Protein AF-A0A3D5YGR6-F1 (afdb_monomer_lite)

Structure (mmCIF, N/CA/C/O backbone):
data_AF-A0A3D5YGR6-F1
#
_entry.id   AF-A0A3D5YGR6-F1
#
loop_
_atom_site.group_PDB
_atom_site.id
_atom_site.type_symbol
_atom_site.label_atom_id
_atom_site.label_alt_id
_atom_site.label_comp_id
_atom_site.label_asym_id
_atom_site.label_entity_id
_atom_site.label_seq_id
_atom_site.pdbx_PDB_ins_code
_atom_site.Cartn_x
_atom_site.Cartn_y
_atom_site.Cartn_z
_atom_site.occupancy
_atom_site.B_iso_or_equiv
_atom_site.auth_seq_id
_atom_site.auth_comp_id
_atom_site.auth_asym_id
_atom_site.auth_atom_id
_atom_site.pdbx_PDB_model_num
ATOM 1 N N . MET A 1 1 ? 16.165 -27.419 -1.454 1.00 32.50 1 MET A N 1
ATOM 2 C CA . MET A 1 1 ? 15.440 -26.982 -0.240 1.00 32.50 1 MET A CA 1
ATOM 3 C C . MET A 1 1 ? 15.423 -25.464 -0.206 1.00 32.50 1 MET A C 1
ATOM 5 O O . MET A 1 1 ? 16.483 -24.861 -0.134 1.00 32.50 1 MET A O 1
ATOM 9 N N . THR A 1 2 ? 14.256 -24.835 -0.331 1.00 37.69 2 THR A N 1
ATOM 10 C CA . THR A 1 2 ? 14.131 -23.371 -0.302 1.00 37.69 2 THR A CA 1
ATOM 11 C C . THR A 1 2 ? 13.831 -22.964 1.134 1.00 37.69 2 THR A C 1
ATOM 13 O O . THR A 1 2 ? 12.694 -23.080 1.581 1.00 37.69 2 THR A O 1
ATOM 16 N N . THR A 1 3 ? 14.845 -22.539 1.883 1.00 44.06 3 THR A N 1
ATOM 17 C CA . THR A 1 3 ? 14.648 -21.947 3.208 1.00 44.06 3 THR A CA 1
ATOM 18 C C . THR A 1 3 ? 13.727 -20.737 3.066 1.00 44.06 3 THR A C 1
ATOM 20 O O . THR A 1 3 ? 14.031 -19.769 2.361 1.00 44.06 3 THR A O 1
ATOM 23 N N . ILE A 1 4 ? 12.548 -20.811 3.684 1.00 51.00 4 ILE A N 1
ATOM 24 C CA . ILE A 1 4 ? 11.669 -19.655 3.836 1.00 51.00 4 ILE A CA 1
ATOM 25 C C . ILE A 1 4 ? 12.394 -18.740 4.821 1.00 51.00 4 ILE A C 1
ATOM 27 O O . ILE A 1 4 ? 12.435 -19.011 6.017 1.00 51.00 4 ILE A O 1
ATOM 31 N N . SER A 1 5 ? 13.050 -17.697 4.311 1.00 54.69 5 SER A N 1
ATOM 32 C CA . SER A 1 5 ? 13.627 -16.662 5.163 1.00 54.69 5 SER A CA 1
ATOM 33 C C . SER A 1 5 ? 12.465 -15.933 5.832 1.00 54.69 5 SER A C 1
ATOM 35 O O . SER A 1 5 ? 11.758 -15.156 5.193 1.00 54.69 5 SER A O 1
ATOM 37 N N . HIS A 1 6 ? 12.222 -16.254 7.100 1.00 66.31 6 HIS A N 1
ATOM 38 C CA . HIS A 1 6 ? 11.335 -15.477 7.948 1.00 66.31 6 HIS A CA 1
ATOM 39 C C . HIS A 1 6 ? 12.078 -14.204 8.344 1.00 66.31 6 HIS A C 1
ATOM 41 O O . HIS A 1 6 ? 13.170 -14.268 8.908 1.00 66.31 6 HIS A O 1
ATOM 47 N N . TYR A 1 7 ? 11.506 -13.051 8.013 1.00 78.19 7 TYR A N 1
ATOM 48 C CA . TYR A 1 7 ? 12.026 -11.774 8.484 1.00 78.19 7 TYR A CA 1
ATOM 49 C C . TYR A 1 7 ? 11.688 -11.603 9.965 1.00 78.19 7 TYR A C 1
ATOM 51 O O . TYR A 1 7 ? 10.556 -11.866 10.377 1.00 78.19 7 TYR A O 1
ATOM 59 N N . SER A 1 8 ? 12.659 -11.163 10.765 1.00 82.94 8 SER A N 1
ATOM 60 C CA . SER A 1 8 ? 12.478 -10.965 12.213 1.00 82.94 8 SER A CA 1
ATOM 61 C C . SER A 1 8 ? 11.807 -9.631 12.551 1.00 82.94 8 SER A C 1
ATOM 63 O O . SER A 1 8 ? 11.211 -9.477 13.614 1.00 82.94 8 SER A O 1
ATOM 65 N N . SER A 1 9 ? 11.884 -8.656 11.642 1.00 88.31 9 SER A N 1
ATOM 66 C CA . SER A 1 9 ? 11.281 -7.331 11.784 1.00 88.31 9 SER A CA 1
ATOM 67 C C . SER A 1 9 ? 11.016 -6.688 10.420 1.00 88.31 9 SER A C 1
ATOM 69 O O . SER A 1 9 ? 11.519 -7.142 9.392 1.00 88.31 9 SER A O 1
ATOM 71 N N . ILE A 1 10 ? 10.231 -5.605 10.403 1.00 88.50 10 ILE A N 1
ATOM 72 C CA . ILE A 1 10 ? 10.041 -4.793 9.191 1.00 88.50 10 ILE A CA 1
ATOM 73 C C . ILE A 1 10 ? 11.387 -4.223 8.723 1.00 88.50 10 ILE A C 1
ATOM 75 O O . ILE A 1 10 ? 11.675 -4.267 7.534 1.00 88.50 10 ILE A O 1
ATOM 79 N N . ASN A 1 11 ? 12.247 -3.771 9.640 1.00 88.88 11 ASN A N 1
ATOM 80 C CA . ASN A 1 11 ? 13.565 -3.235 9.292 1.00 88.88 11 ASN A CA 1
ATOM 81 C C . ASN A 1 11 ? 14.482 -4.297 8.664 1.00 88.88 11 ASN A C 1
ATOM 83 O O . ASN A 1 11 ? 15.179 -3.990 7.701 1.00 88.88 11 ASN A O 1
ATOM 87 N N . ASP A 1 12 ? 14.437 -5.542 9.152 1.00 88.50 12 ASP A N 1
ATOM 88 C CA . ASP A 1 12 ? 15.146 -6.678 8.538 1.00 88.50 12 ASP A CA 1
ATOM 89 C C . ASP A 1 12 ? 14.610 -7.002 7.133 1.00 88.50 12 ASP A C 1
ATOM 91 O O . ASP A 1 12 ? 15.351 -7.420 6.246 1.00 88.50 12 ASP A O 1
ATOM 95 N N . LEU A 1 13 ? 13.313 -6.787 6.893 1.00 87.69 13 LEU A N 1
ATOM 96 C CA . LEU A 1 13 ? 12.748 -6.895 5.551 1.00 87.69 13 LEU A CA 1
ATOM 97 C C . LEU A 1 13 ? 13.259 -5.782 4.637 1.00 87.69 13 LEU A C 1
ATOM 99 O O . LEU A 1 13 ? 13.721 -6.075 3.535 1.00 87.69 13 LEU A O 1
ATOM 103 N N . LEU A 1 14 ? 13.210 -4.530 5.095 1.00 88.06 14 LEU A N 1
ATOM 104 C CA . LEU A 1 14 ? 13.631 -3.360 4.319 1.00 88.06 14 LEU A CA 1
ATOM 105 C C . LEU A 1 14 ? 15.126 -3.381 3.981 1.00 88.06 14 LEU A C 1
ATOM 107 O O . LEU A 1 14 ? 15.497 -2.974 2.881 1.00 88.06 14 LEU A O 1
ATOM 111 N N . SER A 1 15 ? 15.978 -3.875 4.883 1.00 87.81 15 SER A N 1
ATOM 112 C CA . SER A 1 15 ? 17.430 -3.944 4.667 1.00 87.81 15 SER A CA 1
ATOM 113 C C . SER A 1 15 ? 17.841 -4.926 3.565 1.00 87.81 15 SER A C 1
ATOM 115 O O . SER A 1 15 ? 18.904 -4.759 2.974 1.00 87.81 15 SER A O 1
ATOM 117 N N . LYS A 1 16 ? 17.001 -5.924 3.252 1.00 86.31 16 LYS A N 1
ATOM 118 C CA . LYS A 1 16 ? 17.254 -6.917 2.190 1.00 86.31 16 LYS A CA 1
ATOM 119 C C . LYS A 1 16 ? 16.701 -6.502 0.823 1.00 86.31 16 LYS A C 1
ATOM 121 O O . LYS A 1 16 ? 16.806 -7.272 -0.131 1.00 86.31 16 LYS A O 1
ATOM 126 N N . LEU A 1 17 ? 16.084 -5.324 0.716 1.00 85.81 17 LEU A N 1
ATOM 127 C CA . LEU A 1 17 ? 15.599 -4.784 -0.554 1.00 85.81 17 LEU A CA 1
ATOM 128 C C . LEU A 1 17 ? 16.695 -3.989 -1.266 1.00 85.81 17 LEU A C 1
ATOM 130 O O . LEU A 1 17 ? 17.527 -3.350 -0.626 1.00 85.81 17 LEU A O 1
ATOM 134 N N . SER A 1 18 ? 16.661 -3.980 -2.603 1.00 87.69 18 SER A N 1
ATOM 135 C CA . SER A 1 18 ? 17.460 -3.025 -3.378 1.00 87.69 18 SER A CA 1
ATOM 136 C C . SER A 1 18 ? 17.071 -1.583 -3.009 1.00 87.69 18 SER A C 1
ATOM 138 O O . SER A 1 18 ? 15.921 -1.354 -2.620 1.00 87.69 18 SER A O 1
ATOM 140 N N . PRO A 1 19 ? 17.977 -0.595 -3.153 1.00 88.56 19 PRO A N 1
ATOM 141 C CA . PRO A 1 19 ? 17.688 0.801 -2.813 1.00 88.56 19 PRO A CA 1
ATOM 142 C C . PRO A 1 19 ? 16.406 1.345 -3.458 1.00 88.56 19 PRO A C 1
ATOM 144 O O . PRO A 1 19 ? 15.585 1.952 -2.777 1.00 88.56 19 PRO A O 1
ATOM 147 N N . GLU A 1 20 ? 16.184 1.047 -4.739 1.00 86.38 20 GLU A N 1
ATOM 148 C CA . GLU A 1 20 ? 14.976 1.439 -5.474 1.00 86.38 20 GLU A CA 1
ATOM 149 C C . GLU A 1 20 ? 13.704 0.808 -4.886 1.00 86.38 20 GLU A C 1
ATOM 151 O O . GLU A 1 20 ? 12.719 1.495 -4.613 1.00 86.38 20 GLU A O 1
ATOM 156 N N . HIS A 1 21 ? 13.723 -0.501 -4.617 1.00 86.62 21 HIS A N 1
ATOM 157 C CA . HIS A 1 21 ? 12.574 -1.180 -4.020 1.00 86.62 21 HIS A CA 1
ATOM 158 C C . HIS A 1 21 ? 12.302 -0.681 -2.607 1.00 86.62 21 HIS A C 1
ATOM 160 O O . HIS A 1 21 ? 11.143 -0.499 -2.233 1.00 86.62 21 HIS A O 1
ATOM 166 N N . ARG A 1 22 ? 13.362 -0.460 -1.827 1.00 88.81 22 ARG A N 1
ATOM 167 C CA . ARG A 1 22 ? 13.271 0.078 -0.477 1.00 88.81 22 ARG A CA 1
ATOM 168 C C . ARG A 1 22 ? 12.618 1.454 -0.491 1.00 88.81 22 ARG A C 1
ATOM 170 O O . ARG A 1 22 ? 11.669 1.650 0.259 1.00 88.81 22 ARG A O 1
ATOM 177 N N . PHE A 1 23 ? 13.054 2.349 -1.375 1.00 90.00 23 PHE A N 1
ATOM 178 C CA . PHE A 1 23 ? 12.471 3.680 -1.524 1.00 90.00 23 PHE A CA 1
ATOM 179 C C . PHE A 1 23 ? 10.964 3.618 -1.814 1.00 90.00 23 PHE A C 1
ATOM 181 O O . PHE A 1 23 ? 10.165 4.243 -1.116 1.00 90.00 23 PHE A O 1
ATOM 188 N N . LEU A 1 24 ? 10.545 2.799 -2.782 1.00 88.75 24 LEU A N 1
ATOM 189 C CA . LEU A 1 24 ? 9.129 2.655 -3.141 1.00 88.75 24 LEU A CA 1
ATOM 190 C C . LEU A 1 24 ? 8.291 2.040 -2.011 1.00 88.75 24 LEU A C 1
ATOM 192 O O . LEU A 1 24 ? 7.158 2.463 -1.763 1.00 88.75 24 LEU A O 1
ATOM 196 N N . VAL A 1 25 ? 8.852 1.056 -1.306 1.00 89.50 25 VAL A N 1
ATOM 197 C CA . VAL A 1 25 ? 8.225 0.419 -0.142 1.00 89.50 25 VAL A CA 1
ATOM 198 C C . VAL A 1 25 ? 8.088 1.409 1.014 1.00 89.50 25 VAL A C 1
ATOM 200 O O . VAL A 1 25 ? 7.015 1.493 1.610 1.00 89.50 25 VAL A O 1
ATOM 203 N N . GLU A 1 26 ? 9.124 2.190 1.314 1.00 91.44 26 GLU A N 1
ATOM 204 C CA . GLU A 1 26 ? 9.099 3.221 2.357 1.00 91.44 26 GLU A CA 1
ATOM 205 C C . GLU A 1 26 ? 8.131 4.360 2.003 1.00 91.44 26 GLU A C 1
ATOM 207 O O . GLU A 1 26 ? 7.394 4.823 2.878 1.00 91.44 26 GLU A O 1
ATOM 212 N N . LYS A 1 27 ? 8.033 4.748 0.725 1.00 89.88 27 LYS A N 1
ATOM 213 C CA . LYS A 1 27 ? 7.041 5.720 0.238 1.00 89.88 27 LYS A CA 1
ATOM 214 C C . LYS A 1 27 ? 5.610 5.214 0.445 1.00 89.88 27 LYS A C 1
ATOM 216 O O . LYS A 1 27 ? 4.785 5.921 1.027 1.00 89.88 27 LYS A O 1
ATOM 221 N N . ALA A 1 28 ? 5.320 3.969 0.054 1.00 89.19 28 ALA A N 1
ATOM 222 C CA . ALA A 1 28 ? 4.015 3.342 0.290 1.00 89.19 28 ALA A CA 1
ATOM 223 C C . ALA A 1 28 ? 3.699 3.194 1.785 1.00 89.19 28 ALA A C 1
ATOM 225 O O . ALA A 1 28 ? 2.594 3.521 2.218 1.00 89.19 28 ALA A O 1
ATOM 226 N N . ARG A 1 29 ? 4.673 2.753 2.587 1.00 91.25 29 ARG A N 1
ATOM 227 C CA . ARG A 1 29 ? 4.558 2.649 4.047 1.00 91.25 29 ARG A CA 1
ATOM 228 C C . ARG A 1 29 ? 4.211 3.995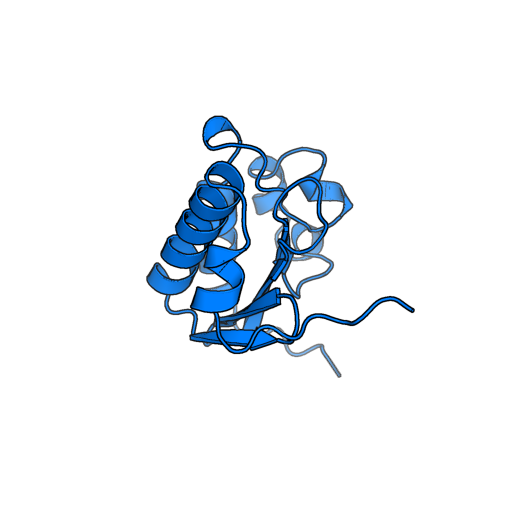 4.674 1.00 91.25 29 ARG A C 1
ATOM 230 O O . ARG A 1 29 ? 3.248 4.077 5.429 1.00 91.25 29 ARG A O 1
ATOM 237 N N . THR A 1 30 ? 4.952 5.045 4.328 1.00 91.62 30 THR A N 1
ATOM 238 C CA . THR A 1 30 ? 4.727 6.407 4.835 1.00 91.62 30 THR A CA 1
ATOM 239 C C . THR A 1 30 ? 3.316 6.883 4.514 1.00 91.62 30 THR A C 1
ATOM 241 O O . THR A 1 30 ? 2.628 7.414 5.385 1.00 91.62 30 THR A O 1
ATOM 244 N N . LEU A 1 31 ? 2.850 6.629 3.288 1.00 89.81 31 LEU A N 1
ATOM 245 C CA . LEU A 1 31 ? 1.493 6.959 2.875 1.00 89.81 31 LEU A CA 1
ATOM 246 C C . LEU A 1 31 ? 0.446 6.218 3.718 1.00 89.81 31 LEU A C 1
ATOM 248 O O . LEU A 1 31 ? -0.449 6.848 4.265 1.00 89.81 31 LEU A O 1
ATOM 252 N N . LEU A 1 32 ? 0.566 4.900 3.875 1.00 90.12 32 LEU A N 1
ATOM 253 C CA . LEU A 1 32 ? -0.404 4.092 4.627 1.00 90.12 32 LEU A CA 1
ATOM 254 C C . LEU A 1 32 ? -0.456 4.490 6.111 1.00 90.12 32 LEU A C 1
ATOM 256 O O . LEU A 1 32 ? -1.541 4.620 6.680 1.00 90.12 32 LEU A O 1
ATOM 260 N N . LEU A 1 33 ? 0.705 4.734 6.725 1.00 90.69 33 LEU A N 1
ATOM 261 C CA . LEU A 1 33 ? 0.803 5.180 8.117 1.00 90.69 33 LEU A CA 1
ATOM 262 C C . LEU A 1 33 ? 0.219 6.585 8.316 1.00 90.69 33 LEU A C 1
ATOM 264 O O . LEU A 1 33 ? -0.469 6.813 9.310 1.00 90.69 33 LEU A O 1
ATOM 268 N N . LYS A 1 34 ? 0.413 7.504 7.358 1.00 89.88 34 LYS A N 1
ATOM 269 C CA . LYS A 1 34 ? -0.180 8.855 7.388 1.00 89.88 34 LYS A CA 1
ATOM 270 C C . LYS A 1 34 ? -1.707 8.819 7.511 1.00 89.88 34 LYS A C 1
ATOM 272 O O . LYS A 1 34 ? -2.280 9.682 8.165 1.00 89.88 34 LYS A O 1
ATOM 277 N N . TYR A 1 35 ? -2.358 7.821 6.915 1.00 85.75 35 TYR A N 1
ATOM 278 C CA . TYR A 1 35 ? -3.810 7.628 7.003 1.00 85.75 35 TYR A CA 1
ATOM 279 C C . TYR A 1 35 ? -4.239 6.708 8.167 1.00 85.75 35 TYR A C 1
ATOM 281 O O . TYR A 1 35 ? -5.367 6.218 8.194 1.00 85.75 35 TYR A O 1
ATOM 289 N N . GLY A 1 36 ? -3.362 6.467 9.147 1.00 86.38 36 GLY A N 1
ATOM 290 C CA . GLY A 1 36 ? -3.717 5.779 10.391 1.00 86.38 36 GLY A CA 1
ATOM 291 C C . GLY A 1 36 ? -3.712 4.251 10.315 1.00 86.38 36 GLY A C 1
ATOM 292 O O . GLY A 1 36 ? -4.319 3.594 11.166 1.00 86.38 36 GLY A O 1
ATOM 293 N N . ALA A 1 37 ? -3.040 3.657 9.325 1.00 89.94 37 ALA A N 1
ATOM 294 C CA . ALA A 1 37 ? -2.844 2.213 9.310 1.00 89.94 37 ALA A CA 1
ATOM 295 C C . ALA A 1 37 ? -1.972 1.748 10.484 1.00 89.94 37 ALA A C 1
ATOM 297 O O . ALA A 1 37 ? -0.941 2.343 10.791 1.00 89.94 37 ALA A O 1
ATOM 298 N N . LYS A 1 38 ? -2.327 0.608 11.077 1.00 91.62 38 LYS A N 1
ATOM 299 C CA . LYS A 1 38 ? -1.433 -0.166 11.946 1.00 91.62 38 LYS A CA 1
ATOM 300 C C . LYS A 1 38 ? -0.699 -1.199 11.105 1.00 91.62 38 LYS A C 1
ATOM 302 O O . LYS A 1 38 ? -1.339 -2.031 10.461 1.00 91.62 38 LYS A O 1
ATOM 307 N N . GLU A 1 39 ? 0.627 -1.158 11.106 1.00 93.56 39 GLU A N 1
ATOM 308 C CA . GLU A 1 39 ? 1.441 -2.120 10.365 1.00 93.56 39 GLU A CA 1
ATOM 309 C C . GLU A 1 39 ? 1.801 -3.355 11.201 1.00 93.56 39 GLU A C 1
ATOM 311 O O . GLU A 1 39 ? 1.921 -3.310 12.424 1.00 93.56 39 GLU A O 1
ATOM 316 N N . THR A 1 40 ? 1.933 -4.504 10.547 1.00 92.31 40 THR A N 1
ATOM 317 C CA . THR A 1 40 ? 2.304 -5.778 11.167 1.00 92.31 40 THR A CA 1
ATOM 318 C C . THR A 1 40 ? 3.064 -6.621 10.155 1.00 92.31 40 THR A C 1
ATOM 320 O O . THR A 1 40 ? 2.620 -6.790 9.019 1.00 92.31 40 THR A O 1
ATOM 323 N N . LEU A 1 41 ? 4.190 -7.198 10.565 1.00 89.38 41 LEU A N 1
ATOM 324 C CA . LEU A 1 41 ? 4.933 -8.129 9.724 1.00 89.38 41 LEU A CA 1
ATOM 325 C C . LEU A 1 41 ? 4.224 -9.488 9.659 1.00 89.38 41 LEU A C 1
ATOM 327 O O . LEU A 1 41 ? 3.810 -10.044 10.677 1.00 89.38 41 LEU A O 1
ATOM 331 N N . LYS A 1 42 ? 4.101 -10.040 8.452 1.00 85.44 42 LYS A N 1
ATOM 332 C CA . LYS A 1 42 ? 3.515 -11.356 8.184 1.00 85.44 42 LYS A CA 1
ATOM 333 C C . LYS A 1 42 ? 4.452 -12.160 7.290 1.00 85.44 42 LYS A C 1
ATOM 335 O O . LYS A 1 42 ? 4.326 -12.120 6.070 1.00 85.44 42 LYS A O 1
ATOM 340 N N . SER A 1 43 ? 5.380 -12.889 7.914 1.00 78.12 43 SER A N 1
ATOM 341 C CA . SER A 1 43 ? 6.415 -13.754 7.312 1.00 78.12 43 SER A CA 1
ATOM 342 C C . SER A 1 43 ? 7.286 -13.088 6.241 1.00 78.12 43 SER A C 1
ATOM 344 O O . SER A 1 43 ? 8.473 -12.897 6.463 1.00 78.12 43 SER A O 1
ATOM 346 N N . ILE A 1 44 ? 6.699 -12.749 5.091 1.00 79.88 44 ILE A N 1
ATOM 347 C CA . ILE A 1 44 ? 7.344 -12.232 3.876 1.00 79.88 44 ILE A CA 1
ATOM 348 C C . ILE A 1 44 ? 6.713 -10.931 3.345 1.00 79.88 44 ILE A C 1
ATOM 350 O O . ILE A 1 44 ? 7.132 -10.432 2.304 1.00 79.88 44 ILE A O 1
ATOM 354 N N . HIS A 1 45 ? 5.675 -10.404 3.999 1.00 85.62 45 HIS A N 1
ATOM 355 C CA . HIS A 1 45 ? 5.009 -9.165 3.596 1.00 85.62 45 HIS A CA 1
ATOM 356 C C . HIS A 1 45 ? 4.627 -8.313 4.808 1.00 85.62 45 HIS A C 1
ATOM 358 O O . HIS A 1 45 ? 4.483 -8.819 5.924 1.00 85.62 45 HIS A O 1
ATOM 364 N N . ILE A 1 46 ? 4.441 -7.015 4.578 1.00 90.25 46 ILE A N 1
ATOM 365 C CA . ILE A 1 46 ? 3.953 -6.080 5.595 1.00 90.25 46 ILE A CA 1
ATOM 366 C C . ILE A 1 46 ? 2.448 -5.918 5.397 1.00 90.25 46 ILE A C 1
ATOM 368 O O . ILE A 1 46 ? 1.991 -5.587 4.304 1.00 90.25 46 ILE A O 1
ATOM 372 N N . CYS A 1 47 ? 1.673 -6.187 6.441 1.00 91.44 47 CYS A N 1
ATOM 373 C CA . CYS A 1 47 ? 0.232 -5.979 6.472 1.00 91.44 47 CYS A CA 1
ATOM 374 C C . CYS A 1 47 ? -0.070 -4.640 7.146 1.00 91.44 47 CYS A C 1
ATOM 376 O O . CYS A 1 47 ? 0.410 -4.385 8.244 1.00 91.44 47 CYS A O 1
ATOM 378 N N . TYR A 1 48 ? -0.922 -3.831 6.537 1.00 91.06 48 TYR A N 1
ATOM 379 C CA . TYR A 1 48 ? -1.396 -2.550 7.045 1.00 91.06 48 TYR A CA 1
ATOM 380 C C . TYR A 1 48 ? -2.894 -2.661 7.286 1.00 91.06 48 TYR A C 1
ATOM 382 O O . TYR A 1 48 ? -3.649 -2.849 6.335 1.00 91.06 48 TYR A O 1
ATOM 390 N N . LYS A 1 49 ? -3.329 -2.592 8.545 1.00 89.44 49 LYS A N 1
ATOM 391 C CA . LYS A 1 49 ? -4.741 -2.660 8.931 1.00 89.44 49 LYS A CA 1
ATOM 392 C C . LYS A 1 49 ? -5.244 -1.271 9.309 1.00 89.44 49 LYS A C 1
ATOM 394 O O . LYS A 1 49 ? -4.714 -0.656 10.231 1.00 89.44 49 LYS A O 1
ATOM 399 N N . PHE A 1 50 ? -6.299 -0.825 8.648 1.00 85.25 50 PHE A N 1
ATOM 400 C CA . PHE A 1 50 ? -6.999 0.414 8.967 1.00 85.25 50 PHE A CA 1
ATOM 401 C C . PHE A 1 50 ? -8.172 0.164 9.938 1.00 85.25 50 PHE A C 1
ATOM 403 O O . PHE A 1 50 ? -8.640 -0.977 10.063 1.00 85.25 50 PHE A O 1
ATOM 410 N N . PRO A 1 51 ? -8.664 1.204 10.643 1.00 80.31 51 PRO A N 1
ATOM 411 C CA . PRO A 1 51 ? -9.777 1.081 11.595 1.00 80.31 51 PRO A CA 1
ATOM 412 C C . PRO A 1 51 ? -11.073 0.516 10.990 1.00 80.31 51 PRO A C 1
ATOM 414 O O . PRO A 1 51 ? -11.791 -0.230 11.648 1.00 80.31 51 PRO A O 1
ATOM 417 N N . ASN A 1 52 ? -11.328 0.802 9.716 1.00 73.44 52 ASN A N 1
ATOM 418 C CA . ASN A 1 52 ? -12.462 0.326 8.915 1.00 73.44 52 ASN A CA 1
ATOM 419 C C . ASN A 1 52 ? -12.352 -1.149 8.455 1.00 73.44 52 ASN A C 1
ATOM 421 O O . ASN A 1 52 ? -13.101 -1.574 7.584 1.00 73.44 52 ASN A O 1
ATOM 425 N N . ASN A 1 53 ? -11.408 -1.929 8.994 1.00 76.69 53 ASN A N 1
ATOM 426 C CA . ASN A 1 53 ? -11.063 -3.294 8.562 1.00 76.69 53 ASN A CA 1
ATOM 427 C C . ASN A 1 53 ? -10.454 -3.430 7.157 1.00 76.69 53 ASN A C 1
ATOM 429 O O . ASN A 1 53 ? -10.166 -4.557 6.739 1.00 76.69 53 ASN A O 1
ATOM 433 N N . MET A 1 54 ? -10.161 -2.325 6.472 1.00 79.56 54 MET A N 1
ATOM 434 C CA . MET A 1 54 ? -9.385 -2.353 5.238 1.00 79.56 54 MET A CA 1
ATOM 435 C C . MET A 1 54 ? -7.967 -2.846 5.528 1.00 79.56 54 MET A C 1
ATOM 437 O O . MET A 1 54 ? -7.339 -2.463 6.525 1.00 79.56 54 MET A O 1
ATOM 441 N N . ARG A 1 55 ? -7.457 -3.718 4.660 1.00 86.19 55 ARG A N 1
ATOM 442 C CA . ARG A 1 55 ? -6.109 -4.271 4.767 1.00 86.19 55 ARG A CA 1
ATOM 443 C C . ARG A 1 55 ? -5.355 -4.068 3.473 1.00 86.19 55 ARG A C 1
ATOM 445 O O . ARG A 1 55 ? -5.841 -4.427 2.404 1.00 86.19 55 ARG A O 1
ATOM 452 N N . PHE A 1 56 ? -4.137 -3.567 3.602 1.00 86.31 56 PHE A N 1
ATOM 453 C CA . PHE A 1 56 ? -3.169 -3.549 2.522 1.00 86.31 56 PHE A CA 1
ATOM 454 C C . PHE A 1 56 ? -2.025 -4.503 2.832 1.00 86.31 56 PHE A C 1
ATOM 456 O O . PHE A 1 56 ? -1.584 -4.607 3.974 1.00 86.31 56 PHE A O 1
ATOM 463 N N . TYR A 1 57 ? -1.528 -5.187 1.813 1.00 87.75 57 TYR A N 1
ATOM 464 C CA . TYR A 1 57 ? -0.382 -6.075 1.912 1.00 87.75 57 TYR A CA 1
ATOM 465 C C . TYR A 1 57 ? 0.682 -5.605 0.939 1.00 87.75 57 TYR A C 1
ATOM 467 O O . TYR A 1 57 ? 0.448 -5.555 -0.271 1.00 87.75 57 TYR A O 1
ATOM 475 N N . LEU A 1 58 ? 1.847 -5.279 1.482 1.00 86.94 58 LEU A N 1
ATOM 476 C CA . LEU A 1 58 ? 3.013 -4.867 0.726 1.00 86.94 58 LEU A CA 1
ATOM 477 C C . LEU A 1 58 ? 3.979 -6.044 0.632 1.00 86.94 58 LEU A C 1
ATOM 479 O O . LEU A 1 58 ? 4.583 -6.457 1.625 1.00 86.94 58 LEU A O 1
ATOM 483 N N . ASN A 1 59 ? 4.075 -6.610 -0.567 1.00 83.19 59 ASN A N 1
ATOM 484 C CA . ASN A 1 59 ? 4.927 -7.749 -0.867 1.00 83.19 59 ASN A CA 1
ATOM 485 C C . ASN A 1 59 ? 6.083 -7.312 -1.765 1.00 83.19 59 ASN A C 1
ATOM 487 O O . ASN A 1 59 ? 5.873 -6.916 -2.909 1.00 83.19 59 ASN A O 1
ATOM 491 N N . SER A 1 60 ? 7.300 -7.422 -1.251 1.00 73.38 60 SER A N 1
ATOM 492 C CA . SER A 1 60 ? 8.537 -7.080 -1.957 1.00 73.38 60 SER A CA 1
ATOM 493 C C . SER A 1 60 ? 9.493 -8.270 -2.104 1.00 73.38 60 SER A C 1
ATOM 495 O O . SER A 1 60 ? 10.516 -8.158 -2.776 1.00 73.38 60 SER A O 1
ATOM 497 N N . TYR A 1 61 ? 9.167 -9.434 -1.528 1.00 67.69 61 TYR A N 1
ATOM 498 C CA . TYR A 1 61 ? 10.058 -10.592 -1.512 1.00 67.69 61 TYR A CA 1
ATOM 499 C C . TYR A 1 61 ? 10.004 -11.387 -2.822 1.00 67.69 61 TYR A C 1
ATOM 501 O O . TYR A 1 61 ? 8.942 -11.868 -3.226 1.00 67.69 61 TYR A O 1
ATOM 509 N N . LYS A 1 62 ? 11.166 -11.575 -3.468 1.00 65.50 62 LYS A N 1
ATOM 510 C CA . LYS A 1 62 ? 11.324 -12.327 -4.735 1.00 65.50 62 LYS A CA 1
ATOM 511 C C . LYS A 1 62 ? 10.400 -11.843 -5.863 1.00 65.50 62 LYS A C 1
ATOM 513 O O . LYS A 1 62 ? 10.038 -12.613 -6.754 1.00 65.50 62 LYS A O 1
ATOM 518 N N . LYS A 1 63 ? 9.982 -10.577 -5.827 1.00 66.94 63 LYS A N 1
ATOM 519 C CA . LYS A 1 63 ? 9.192 -9.962 -6.893 1.00 66.94 63 LYS A CA 1
ATOM 520 C C . LYS A 1 63 ? 10.079 -9.066 -7.742 1.00 66.94 63 LYS A C 1
ATOM 522 O O . LYS A 1 63 ? 10.968 -8.403 -7.222 1.00 66.94 63 LYS A O 1
ATOM 527 N N . LYS A 1 64 ? 9.786 -9.030 -9.046 1.00 75.94 64 LYS A N 1
ATOM 528 C CA . LYS A 1 64 ? 10.415 -8.093 -9.987 1.00 75.94 64 LYS A CA 1
ATOM 529 C C . LYS A 1 64 ? 10.200 -6.636 -9.559 1.00 75.94 64 LYS A C 1
ATOM 531 O O . LYS A 1 64 ? 11.068 -5.820 -9.799 1.00 75.94 64 LYS A O 1
ATOM 536 N N . PHE A 1 65 ? 9.067 -6.355 -8.912 1.00 79.62 65 PHE A N 1
ATOM 537 C CA . PHE A 1 65 ? 8.701 -5.059 -8.343 1.00 79.62 65 PHE A CA 1
ATOM 538 C C . PHE A 1 65 ? 7.944 -5.277 -7.028 1.00 79.62 65 PHE A C 1
ATOM 540 O O . PHE A 1 65 ? 7.217 -6.276 -6.934 1.00 79.62 65 PHE A O 1
ATOM 547 N N . PRO A 1 66 ? 8.035 -4.374 -6.036 1.00 84.62 66 PRO A N 1
ATOM 548 C CA . PRO A 1 66 ? 7.140 -4.391 -4.892 1.00 84.62 66 PRO A CA 1
ATOM 549 C C . PRO A 1 66 ? 5.679 -4.275 -5.336 1.00 84.62 66 PRO A C 1
ATOM 551 O O . PRO A 1 66 ? 5.343 -3.565 -6.286 1.00 84.62 66 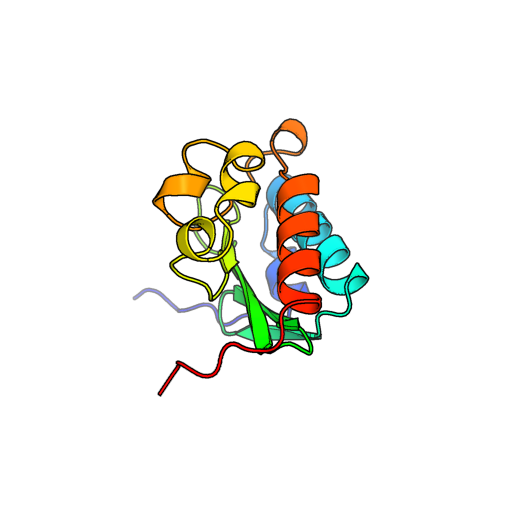PRO A O 1
ATOM 554 N N . ILE A 1 67 ? 4.798 -4.989 -4.648 1.00 85.06 67 ILE A N 1
ATOM 555 C CA . ILE A 1 67 ? 3.373 -5.051 -4.961 1.00 85.06 67 ILE A CA 1
ATOM 556 C C . ILE A 1 67 ? 2.598 -4.627 -3.727 1.00 85.06 67 ILE A C 1
ATOM 558 O O . ILE A 1 67 ? 2.687 -5.277 -2.684 1.00 85.06 67 ILE A O 1
ATOM 562 N N . LEU A 1 68 ? 1.807 -3.573 -3.867 1.00 85.62 68 LEU A N 1
ATOM 563 C CA . LEU A 1 68 ? 0.809 -3.180 -2.890 1.00 85.62 68 LEU A CA 1
ATOM 564 C C . LEU A 1 68 ? -0.533 -3.785 -3.306 1.00 85.62 68 LEU A C 1
ATOM 566 O O . LEU A 1 68 ? -1.041 -3.537 -4.393 1.00 85.62 68 LEU A O 1
ATOM 570 N N . SER A 1 69 ? -1.100 -4.616 -2.451 1.00 83.00 69 SER A N 1
ATOM 571 C CA . SER A 1 69 ? -2.384 -5.279 -2.682 1.00 83.00 69 SER A CA 1
ATOM 572 C C . SER A 1 69 ? -3.352 -4.943 -1.564 1.00 83.00 69 SER A C 1
ATOM 574 O O . SER A 1 69 ? -2.927 -4.529 -0.490 1.00 83.00 69 SER A O 1
ATOM 576 N N . CYS A 1 70 ? -4.641 -5.115 -1.812 1.00 79.19 70 CYS A N 1
ATOM 577 C CA . CYS A 1 70 ? -5.696 -4.834 -0.853 1.00 79.19 70 CYS A CA 1
ATOM 578 C C . CYS A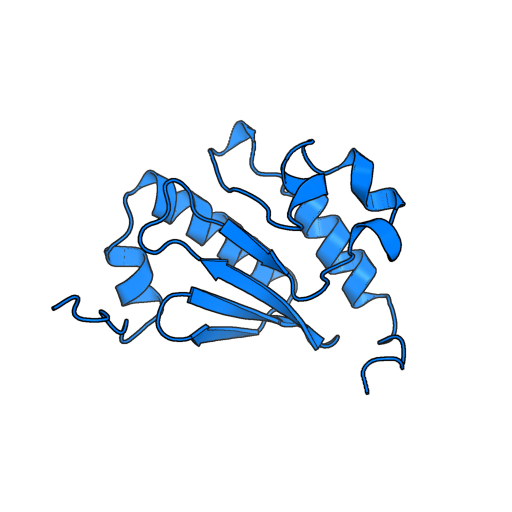 1 70 ? -6.613 -6.060 -0.706 1.00 79.19 70 CYS A C 1
ATOM 580 O O . CYS A 1 70 ? -6.736 -6.849 -1.639 1.00 79.19 70 CYS A O 1
ATOM 582 N N . ASN A 1 71 ? -7.239 -6.238 0.462 1.00 76.00 71 ASN A N 1
ATOM 583 C CA . ASN A 1 71 ? -8.205 -7.315 0.715 1.00 76.00 71 ASN A CA 1
ATOM 584 C C . ASN A 1 71 ? -9.555 -7.167 -0.011 1.00 76.00 71 ASN A C 1
ATOM 586 O O . ASN A 1 71 ? -10.378 -8.073 0.085 1.00 76.00 71 ASN A O 1
ATOM 590 N N . CYS A 1 72 ? -9.798 -6.067 -0.719 1.00 68.00 72 CYS A N 1
ATOM 591 C CA . CYS A 1 72 ? -10.960 -5.918 -1.584 1.00 68.00 72 CYS A CA 1
ATOM 592 C C . CYS A 1 72 ? -10.614 -6.487 -2.974 1.00 68.00 72 CYS A C 1
ATOM 594 O O . CYS A 1 72 ? -9.948 -5.855 -3.793 1.00 68.00 72 CYS A O 1
ATOM 596 N N . TYR A 1 73 ? -11.046 -7.723 -3.235 1.00 61.88 73 TYR A N 1
ATOM 597 C CA . TYR A 1 73 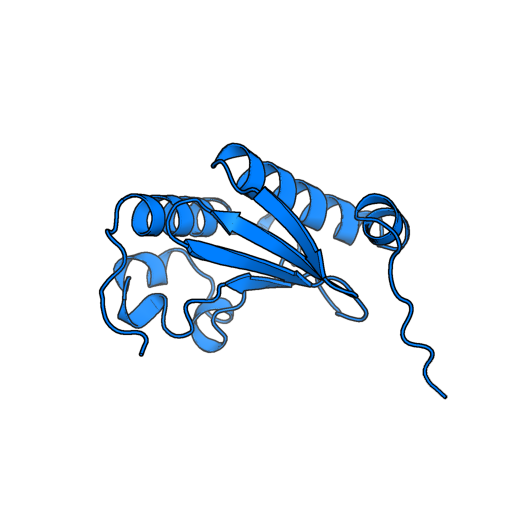? -10.827 -8.413 -4.517 1.00 61.88 73 TYR A CA 1
ATOM 598 C C . TYR A 1 73 ? -11.620 -7.797 -5.681 1.00 61.88 73 TYR A C 1
ATOM 600 O O . TYR A 1 73 ? -11.434 -8.191 -6.829 1.00 61.88 73 TYR A O 1
ATOM 608 N N . ARG A 1 74 ? -12.509 -6.843 -5.382 1.00 67.62 74 ARG A N 1
ATOM 609 C CA . ARG A 1 74 ? -13.432 -6.194 -6.315 1.00 67.62 74 ARG A CA 1
ATOM 610 C C . ARG A 1 74 ? -13.490 -4.681 -6.095 1.00 67.62 74 ARG A C 1
ATOM 612 O O . ARG A 1 74 ? 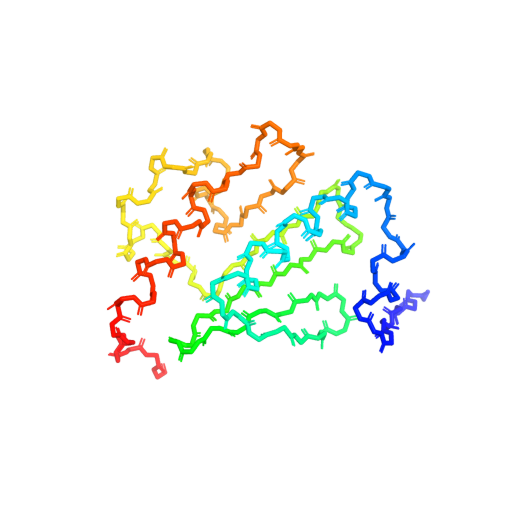-14.558 -4.083 -6.152 1.00 67.62 74 ARG A O 1
ATOM 619 N N . ILE A 1 75 ? -12.333 -4.046 -5.868 1.00 69.19 75 ILE A N 1
ATOM 620 C CA . ILE A 1 75 ? -12.249 -2.585 -5.646 1.00 69.19 75 ILE A CA 1
ATOM 621 C C . ILE A 1 75 ? -12.998 -1.813 -6.725 1.00 69.19 75 ILE A C 1
ATOM 623 O O . ILE A 1 75 ? -13.656 -0.836 -6.412 1.00 69.19 75 ILE A O 1
ATOM 627 N N . PHE A 1 76 ? -12.909 -2.234 -7.985 1.00 70.12 76 PHE A N 1
ATOM 628 C CA . PHE A 1 76 ? -13.553 -1.519 -9.085 1.00 70.12 76 PHE A CA 1
ATOM 629 C C . PHE A 1 76 ? -15.038 -1.846 -9.251 1.00 70.12 76 PHE A C 1
ATOM 631 O O . PHE A 1 76 ? -15.736 -1.053 -9.872 1.00 70.12 76 PHE A O 1
ATOM 638 N N . ASP A 1 77 ? -15.532 -2.940 -8.668 1.00 71.75 77 ASP A N 1
ATOM 639 C CA . ASP A 1 77 ? -16.973 -3.203 -8.626 1.00 71.75 77 ASP A CA 1
ATOM 640 C C . ASP A 1 77 ? -17.614 -2.407 -7.479 1.00 71.75 77 ASP A C 1
ATOM 642 O O . ASP A 1 77 ? -18.690 -1.839 -7.641 1.00 71.75 77 ASP A O 1
ATOM 646 N N . GLU A 1 78 ? -16.935 -2.326 -6.328 1.00 69.12 78 GLU A N 1
ATOM 647 C CA . GLU A 1 78 ? -17.395 -1.558 -5.161 1.00 69.12 78 GLU A CA 1
ATOM 648 C C . GLU A 1 78 ? -17.180 -0.043 -5.332 1.00 69.12 78 GLU A C 1
ATOM 650 O O . GLU A 1 78 ? -17.999 0.761 -4.892 1.00 69.12 78 GLU A O 1
ATOM 655 N N . TYR A 1 79 ? -16.095 0.353 -6.001 1.00 74.56 79 TYR A N 1
ATOM 656 C CA . TYR A 1 79 ? -15.672 1.741 -6.200 1.00 74.56 79 TYR A CA 1
ATOM 657 C C . TYR A 1 79 ? -15.284 1.989 -7.671 1.00 74.56 79 TYR A C 1
ATOM 659 O O . TYR A 1 79 ? -14.117 2.270 -7.978 1.00 74.56 79 TYR A O 1
ATOM 667 N N . PRO A 1 80 ? -16.241 1.926 -8.617 1.00 76.38 80 PRO A N 1
ATOM 668 C CA . PRO A 1 80 ? -15.968 2.085 -10.049 1.00 76.38 80 PRO A CA 1
ATOM 669 C C . PRO A 1 80 ? -15.346 3.442 -10.391 1.00 76.38 80 PRO A C 1
ATOM 671 O O . PRO A 1 80 ? -14.534 3.544 -11.311 1.00 76.38 80 PRO A O 1
ATOM 674 N N . MET A 1 81 ? -15.625 4.483 -9.597 1.00 76.31 81 MET A N 1
ATOM 675 C CA . MET A 1 81 ? -14.989 5.787 -9.776 1.00 76.31 81 MET A CA 1
ATOM 676 C C . MET A 1 81 ? -13.476 5.755 -9.564 1.00 76.31 81 MET A C 1
ATOM 678 O O . MET A 1 81 ? -12.802 6.639 -10.066 1.00 76.31 81 MET A O 1
ATOM 682 N N . LEU A 1 82 ? -12.896 4.759 -8.891 1.00 75.38 82 LEU A N 1
ATOM 683 C CA . LEU A 1 82 ? -11.440 4.661 -8.756 1.00 75.38 82 LEU A CA 1
ATOM 684 C C . LEU A 1 82 ? -10.756 4.165 -10.033 1.00 75.38 82 LEU A C 1
ATOM 686 O O . LEU A 1 82 ? -9.551 4.356 -10.194 1.00 75.38 82 LEU A O 1
ATOM 690 N N . GLN A 1 83 ? -11.494 3.560 -10.966 1.00 75.62 83 GLN A N 1
ATOM 691 C CA . GLN A 1 83 ? -10.918 2.878 -12.124 1.00 75.62 83 GLN A CA 1
ATOM 692 C C . GLN A 1 83 ? -10.086 3.805 -13.023 1.00 75.62 83 GLN A C 1
ATOM 694 O O . GLN A 1 83 ? -9.127 3.348 -13.637 1.00 75.62 83 GLN A O 1
ATOM 699 N N . HIS A 1 84 ? -10.401 5.099 -13.106 1.00 76.44 84 HIS A N 1
ATOM 700 C CA . HIS A 1 84 ? -9.628 6.054 -13.911 1.00 76.44 84 HIS A CA 1
ATOM 701 C C . HIS A 1 84 ? -8.298 6.473 -13.260 1.00 76.44 84 HIS A C 1
ATOM 703 O O . HIS A 1 84 ? -7.425 6.990 -13.951 1.00 76.44 84 HIS A O 1
ATOM 709 N N . LEU A 1 85 ? -8.130 6.240 -11.953 1.00 74.38 85 LEU A N 1
ATOM 710 C CA . LEU A 1 85 ? -6.927 6.614 -11.202 1.00 74.38 85 LEU A CA 1
ATOM 711 C C . LEU A 1 85 ? -5.842 5.534 -11.237 1.00 74.38 85 LEU A C 1
ATOM 713 O O . LEU A 1 85 ? -4.681 5.829 -10.955 1.00 74.38 85 LEU A O 1
ATOM 717 N N . PHE A 1 86 ? -6.216 4.296 -11.564 1.00 74.94 86 PHE A N 1
ATOM 718 C CA . PHE A 1 86 ? -5.294 3.170 -11.640 1.00 74.94 86 PHE A CA 1
ATOM 719 C C . PHE A 1 86 ? -4.853 2.890 -13.077 1.00 74.94 86 PHE A C 1
ATOM 721 O O . PHE A 1 86 ? -5.623 3.063 -14.028 1.00 74.94 86 PHE A O 1
ATOM 728 N N . ASP A 1 87 ? -3.618 2.418 -13.243 1.00 72.06 87 ASP A N 1
ATOM 729 C CA . ASP A 1 87 ? -3.134 1.965 -14.546 1.00 72.06 87 ASP A CA 1
ATOM 730 C C . ASP A 1 87 ? -3.919 0.728 -15.037 1.00 72.06 87 ASP A C 1
ATOM 732 O O . ASP A 1 87 ? -4.574 0.020 -14.266 1.00 72.06 87 ASP A O 1
ATOM 736 N N . ALA A 1 88 ? -3.880 0.460 -16.345 1.00 68.94 88 ALA A N 1
ATOM 737 C CA . ALA A 1 88 ? -4.635 -0.640 -16.953 1.00 68.94 88 ALA A CA 1
ATOM 738 C C . ALA A 1 88 ? -4.295 -2.025 -16.363 1.00 68.94 88 ALA A C 1
ATOM 740 O O . ALA A 1 88 ? -5.133 -2.924 -16.380 1.00 68.94 88 ALA A O 1
ATOM 741 N N . GLN A 1 89 ? -3.096 -2.199 -15.807 1.00 65.75 89 GLN A N 1
ATOM 742 C CA . GLN A 1 89 ? -2.638 -3.464 -15.243 1.00 65.75 89 GLN A CA 1
ATOM 743 C C . GLN A 1 89 ? -3.081 -3.651 -13.786 1.00 65.75 89 GLN A C 1
ATOM 745 O O . GLN A 1 89 ? -3.401 -4.770 -13.377 1.00 65.75 89 GLN A O 1
ATOM 750 N N . ALA A 1 90 ? -3.169 -2.569 -13.016 1.00 63.19 90 ALA A N 1
ATOM 751 C CA . ALA A 1 90 ? -3.723 -2.551 -11.671 1.00 63.19 90 ALA A CA 1
ATOM 752 C C . ALA A 1 90 ? -5.229 -2.857 -11.671 1.00 63.19 90 ALA A C 1
ATOM 754 O O . ALA A 1 90 ? -5.718 -3.513 -10.746 1.00 63.19 90 ALA A O 1
ATOM 755 N N . LYS A 1 91 ? -5.937 -2.486 -12.751 1.00 59.59 91 LYS A N 1
ATOM 756 C CA . LYS A 1 91 ? -7.366 -2.785 -12.964 1.00 59.59 91 LYS A CA 1
ATOM 757 C C . LYS A 1 91 ? -7.692 -4.276 -13.001 1.00 59.59 91 LYS A C 1
ATOM 759 O O . LYS A 1 91 ? -8.765 -4.668 -12.565 1.00 59.59 91 LYS A O 1
ATOM 764 N N . TYR A 1 92 ? -6.770 -5.103 -13.493 1.00 54.59 92 TYR A N 1
ATOM 765 C CA . TYR A 1 92 ? -7.050 -6.513 -13.787 1.00 54.59 92 TYR A CA 1
ATOM 766 C C . TYR A 1 92 ? -6.717 -7.470 -12.632 1.00 54.59 92 TYR A C 1
ATOM 768 O O . TYR A 1 92 ? -7.228 -8.582 -12.575 1.00 54.59 92 TYR A O 1
ATOM 776 N N . ILE A 1 93 ? -5.831 -7.063 -11.716 1.00 56.84 93 ILE A N 1
ATOM 777 C CA . ILE A 1 93 ? -5.260 -7.963 -10.693 1.00 56.84 93 ILE A CA 1
ATOM 778 C C . ILE A 1 93 ? -5.542 -7.454 -9.269 1.00 56.84 93 ILE A C 1
ATOM 780 O O . ILE A 1 93 ? -5.091 -8.073 -8.307 1.00 56.84 93 ILE A O 1
ATOM 784 N N . THR A 1 94 ? -6.225 -6.307 -9.124 1.00 64.56 94 THR A N 1
ATOM 785 C CA . THR A 1 94 ? -6.425 -5.596 -7.840 1.00 64.56 94 THR A CA 1
ATOM 786 C C . THR A 1 94 ? -5.118 -5.454 -7.045 1.00 64.56 94 THR A C 1
ATOM 788 O O . THR A 1 94 ? -5.064 -5.598 -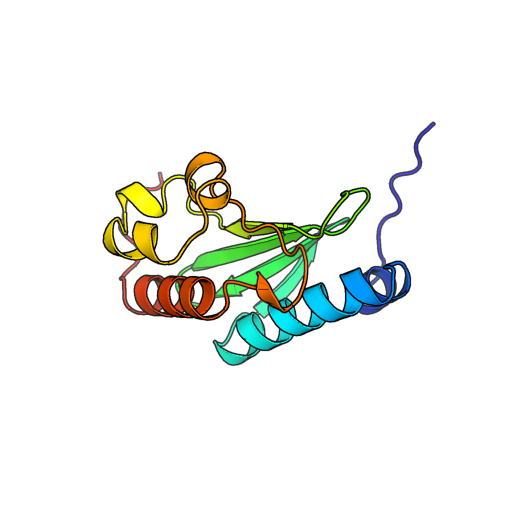5.821 1.00 64.56 94 THR A O 1
ATOM 791 N N . LYS A 1 95 ? -4.021 -5.236 -7.778 1.00 75.12 95 LYS A N 1
ATOM 792 C CA . LYS A 1 95 ? -2.646 -5.148 -7.280 1.00 75.12 95 LYS A CA 1
ATOM 793 C C . LYS A 1 95 ? -1.971 -3.957 -7.928 1.00 75.12 95 LYS A C 1
ATOM 795 O O . LYS A 1 95 ? -1.983 -3.817 -9.144 1.00 75.12 95 LYS A O 1
ATOM 800 N N . ILE A 1 96 ? -1.337 -3.142 -7.107 1.00 76.56 96 ILE A N 1
ATOM 801 C CA . ILE A 1 96 ? -0.637 -1.932 -7.503 1.00 76.56 96 ILE A CA 1
ATOM 802 C C . ILE A 1 96 ? 0.848 -2.279 -7.541 1.00 76.56 96 ILE A C 1
ATOM 804 O O . ILE A 1 96 ? 1.457 -2.586 -6.513 1.00 76.56 96 ILE A O 1
ATOM 808 N N . PHE A 1 97 ? 1.426 -2.285 -8.736 1.00 80.25 97 PHE A N 1
ATOM 809 C CA . PHE A 1 97 ? 2.853 -2.532 -8.914 1.00 80.25 97 PHE A CA 1
ATOM 810 C C . PHE A 1 97 ? 3.618 -1.233 -8.673 1.00 80.25 97 PHE A C 1
ATOM 812 O O . PHE A 1 97 ? 3.433 -0.259 -9.398 1.00 80.25 97 PHE A O 1
ATOM 819 N N . LEU A 1 98 ? 4.499 -1.224 -7.678 1.00 81.75 98 LEU A N 1
ATOM 820 C CA . LEU A 1 98 ? 5.366 -0.085 -7.399 1.00 81.75 98 LEU A CA 1
ATOM 821 C C . LEU A 1 98 ? 6.597 -0.210 -8.303 1.00 81.75 98 LEU A C 1
ATOM 823 O O . LEU A 1 98 ? 7.575 -0.851 -7.934 1.00 81.75 98 LEU A O 1
ATOM 827 N N . ARG A 1 99 ? 6.500 0.297 -9.536 1.00 78.44 99 ARG A N 1
ATOM 828 C CA . ARG A 1 99 ? 7.544 0.121 -10.563 1.00 78.44 99 ARG A CA 1
ATOM 829 C C . ARG A 1 99 ? 8.671 1.128 -10.451 1.00 78.44 99 ARG A C 1
ATOM 831 O O . ARG A 1 99 ? 9.821 0.750 -10.565 1.00 78.44 99 ARG A O 1
ATOM 838 N N . ASN A 1 100 ? 8.302 2.388 -10.289 1.00 75.00 100 ASN A N 1
ATOM 839 C CA . ASN A 1 100 ? 9.188 3.528 -10.146 1.00 75.00 100 ASN A CA 1
ATOM 840 C C . ASN A 1 100 ? 8.386 4.676 -9.516 1.00 75.00 100 ASN A C 1
ATOM 842 O O . ASN A 1 100 ? 7.185 4.543 -9.249 1.00 75.00 100 ASN A O 1
ATOM 846 N N . GLU A 1 101 ? 9.064 5.785 -9.246 1.00 70.19 101 GLU A N 1
ATOM 847 C CA . GLU A 1 101 ? 8.444 6.955 -8.637 1.00 70.19 101 GLU A CA 1
ATOM 848 C C . GLU A 1 101 ? 7.391 7.608 -9.541 1.00 70.19 101 GLU A C 1
ATOM 850 O O . GLU A 1 101 ? 6.311 7.947 -9.056 1.00 70.19 101 GLU A O 1
ATOM 855 N N . ASP A 1 102 ? 7.662 7.711 -10.841 1.00 66.00 102 ASP A N 1
ATOM 856 C CA . ASP A 1 102 ? 6.789 8.391 -11.807 1.00 66.00 102 ASP A CA 1
ATOM 857 C C . ASP A 1 102 ? 5.444 7.678 -12.008 1.00 66.00 102 ASP A C 1
ATOM 859 O O . ASP A 1 102 ? 4.422 8.303 -12.285 1.00 66.00 102 ASP A O 1
ATOM 863 N N . VAL A 1 103 ? 5.426 6.355 -11.834 1.00 70.62 103 VAL A N 1
ATOM 864 C CA . VAL A 1 103 ? 4.235 5.500 -11.965 1.00 70.62 103 VAL A CA 1
ATOM 865 C C . VAL A 1 103 ? 3.640 5.169 -10.587 1.00 70.62 103 VAL A C 1
ATOM 867 O O . VAL A 1 103 ? 2.696 4.381 -10.467 1.00 70.62 103 VAL A O 1
ATOM 870 N N . PHE A 1 104 ? 4.157 5.773 -9.513 1.00 74.38 104 PHE A N 1
ATOM 871 C CA . PHE A 1 104 ? 3.610 5.599 -8.175 1.00 74.38 104 PHE A CA 1
ATOM 872 C C . PHE A 1 104 ? 2.224 6.258 -8.102 1.00 74.38 104 PHE A C 1
ATOM 874 O O . PHE A 1 104 ? 2.085 7.476 -8.001 1.00 74.38 104 PHE A O 1
ATOM 881 N N . GLN A 1 105 ? 1.176 5.431 -8.147 1.00 77.00 105 GLN A N 1
ATOM 882 C CA . GLN A 1 105 ? -0.239 5.829 -8.184 1.00 77.00 105 GLN A CA 1
ATOM 883 C C . GLN A 1 105 ? -0.736 6.370 -6.826 1.00 77.00 105 GLN A C 1
ATOM 885 O O . GLN A 1 105 ? -1.746 5.913 -6.289 1.00 77.00 105 GLN A O 1
ATOM 890 N N . GLN A 1 106 ? -0.032 7.356 -6.255 1.00 83.88 106 GLN A N 1
ATOM 891 C CA . GLN A 1 106 ? -0.306 7.921 -4.930 1.00 83.88 106 GLN A CA 1
ATOM 892 C C . GLN A 1 106 ? -1.750 8.391 -4.806 1.00 83.88 106 GLN A C 1
ATOM 894 O O . GLN A 1 106 ? -2.441 7.968 -3.887 1.00 83.88 106 GLN A O 1
ATOM 899 N N . LYS A 1 107 ? -2.222 9.218 -5.748 1.00 82.44 107 LYS A N 1
ATOM 900 C CA . LYS A 1 107 ? -3.596 9.743 -5.725 1.00 82.44 107 LYS A CA 1
ATOM 901 C C . LYS A 1 107 ? -4.630 8.617 -5.704 1.00 82.44 107 LYS A C 1
ATOM 903 O O . LYS A 1 107 ? -5.618 8.715 -4.989 1.00 82.44 107 LYS A O 1
ATOM 908 N N . ALA A 1 108 ? -4.389 7.536 -6.443 1.00 79.62 108 ALA A N 1
ATOM 909 C CA . ALA A 1 108 ? -5.281 6.384 -6.485 1.00 79.62 108 ALA A CA 1
ATOM 910 C C . ALA A 1 108 ? -5.318 5.645 -5.137 1.00 79.62 108 ALA A C 1
ATOM 912 O O . ALA A 1 108 ? -6.394 5.334 -4.629 1.00 79.62 108 ALA A O 1
ATOM 913 N N . ILE A 1 109 ? -4.148 5.423 -4.526 1.00 81.06 109 ILE A N 1
ATOM 914 C CA . ILE A 1 109 ? -4.025 4.810 -3.195 1.00 81.06 109 ILE A CA 1
ATOM 915 C C . ILE A 1 109 ? -4.703 5.683 -2.133 1.00 81.06 109 ILE A C 1
ATOM 917 O O . ILE A 1 109 ? -5.450 5.171 -1.305 1.00 81.06 109 ILE A O 1
ATOM 921 N N . GLU A 1 110 ? -4.486 6.998 -2.170 1.00 85.88 110 GLU A N 1
ATOM 922 C CA . GLU A 1 110 ? -5.110 7.947 -1.244 1.00 85.88 110 GLU A CA 1
ATOM 923 C C . GLU A 1 110 ? -6.634 7.932 -1.354 1.00 85.88 110 GLU A C 1
ATOM 925 O O . GLU A 1 110 ? -7.317 7.855 -0.335 1.00 85.88 110 GLU A O 1
ATOM 930 N N . GLN A 1 111 ? -7.171 7.976 -2.575 1.00 82.50 111 GLN A N 1
ATOM 931 C CA . GLN A 1 111 ? -8.615 7.936 -2.800 1.00 82.50 111 GLN A CA 1
ATOM 932 C C . GLN A 1 111 ? -9.217 6.600 -2.361 1.00 82.50 111 GLN A C 1
ATOM 934 O O . GLN A 1 111 ? -10.271 6.589 -1.731 1.00 82.50 111 GLN A O 1
ATOM 939 N N . LEU A 1 112 ? -8.521 5.484 -2.594 1.00 80.38 112 LEU A N 1
ATOM 940 C CA . LEU A 1 112 ? -8.944 4.179 -2.094 1.00 80.38 112 LEU A CA 1
ATOM 941 C C . LEU A 1 112 ? -9.008 4.151 -0.560 1.00 80.38 112 LEU A C 1
ATOM 943 O O . LEU A 1 112 ? -9.994 3.688 0.011 1.00 80.38 112 LEU A O 1
ATOM 947 N N . ILE A 1 113 ? -7.984 4.666 0.124 1.00 80.00 113 ILE A N 1
ATOM 948 C CA . ILE A 1 113 ? -7.975 4.723 1.591 1.00 80.00 113 ILE A CA 1
ATOM 949 C C . ILE A 1 113 ? -9.113 5.614 2.103 1.00 80.00 113 ILE A C 1
ATOM 951 O O . ILE A 1 113 ? -9.835 5.198 3.005 1.00 80.00 113 ILE A O 1
ATOM 955 N N . LYS A 1 114 ? -9.310 6.798 1.511 1.00 80.56 114 LYS A N 1
ATOM 956 C CA . LYS A 1 114 ? -10.366 7.739 1.915 1.00 80.56 114 LYS A CA 1
ATOM 957 C C . LYS A 1 114 ? -11.757 7.144 1.740 1.00 80.56 114 LYS A C 1
ATOM 959 O O . LYS A 1 114 ? -12.481 7.019 2.725 1.00 80.56 114 LYS A O 1
ATOM 964 N N . LEU A 1 115 ? -12.083 6.687 0.529 1.00 73.00 115 LEU A N 1
ATOM 965 C CA . LEU A 1 115 ? -13.392 6.106 0.228 1.00 73.00 115 LEU A CA 1
ATOM 966 C C . LEU A 1 115 ? -13.684 4.910 1.126 1.00 73.00 115 LEU A C 1
ATOM 968 O O . LEU A 1 115 ? -14.765 4.822 1.699 1.00 73.00 115 LEU A O 1
ATOM 972 N N . THR A 1 116 ? -12.709 4.023 1.329 1.00 67.81 116 THR A N 1
ATOM 973 C CA . THR A 1 116 ? -12.923 2.891 2.236 1.00 67.81 116 THR A CA 1
ATOM 974 C C . THR A 1 116 ? -13.035 3.324 3.695 1.00 67.81 116 THR A C 1
ATOM 976 O O . THR A 1 116 ? -13.747 2.670 4.451 1.00 67.81 116 THR A O 1
ATOM 979 N N . SER A 1 117 ? -12.352 4.388 4.135 1.00 65.75 117 SER A N 1
ATOM 980 C CA . SER A 1 117 ? -12.430 4.886 5.520 1.00 65.75 117 SER A CA 1
ATOM 981 C C . SER A 1 117 ? -13.761 5.562 5.855 1.00 65.75 117 SER A C 1
ATOM 983 O O . SER A 1 117 ? -14.200 5.499 7.001 1.00 65.75 117 SER A O 1
ATOM 985 N N . GLU A 1 118 ? -14.411 6.155 4.855 1.00 64.00 118 GLU A N 1
ATOM 986 C CA . GLU A 1 118 ? -15.717 6.815 4.972 1.00 64.00 118 GLU A CA 1
ATOM 987 C C . GLU A 1 118 ? -16.881 5.831 4.767 1.00 64.00 118 GLU A C 1
ATOM 989 O O . GLU A 1 118 ? -17.980 6.020 5.295 1.00 64.00 118 GLU A O 1
ATOM 994 N N . SER A 1 119 ? -16.632 4.737 4.045 1.00 55.03 119 SER A N 1
ATOM 995 C CA . SER A 1 119 ? -17.594 3.658 3.843 1.00 55.03 119 SER A CA 1
ATOM 996 C C . SER A 1 119 ? -17.739 2.842 5.128 1.00 55.03 119 SER A C 1
ATOM 998 O O . SER A 1 119 ? -16.798 2.189 5.583 1.00 55.03 119 SER A O 1
ATOM 1000 N N . LYS A 1 120 ? -18.937 2.835 5.729 1.00 49.53 120 LYS A N 1
ATOM 1001 C CA . LYS A 1 120 ? -19.267 1.849 6.773 1.00 49.53 120 LYS A CA 1
ATOM 1002 C C . LYS A 1 120 ? -18.988 0.449 6.211 1.00 49.53 120 LYS A C 1
ATOM 1004 O O . LYS A 1 120 ? -19.320 0.221 5.049 1.00 49.53 120 LYS A O 1
ATOM 1009 N N . PRO A 1 121 ? -18.436 -0.490 7.002 1.00 48.09 121 PRO A N 1
ATOM 1010 C CA . PRO A 1 121 ? -18.244 -1.856 6.540 1.00 48.09 121 PRO A CA 1
ATOM 1011 C C . PRO A 1 121 ? -19.586 -2.384 6.038 1.00 48.09 121 PRO A C 1
ATOM 1013 O O . PRO A 1 121 ? -20.546 -2.504 6.808 1.00 48.09 121 PRO A O 1
ATOM 1016 N N . THR A 1 122 ? -19.673 -2.643 4.737 1.00 45.78 122 THR A N 1
ATOM 1017 C CA . THR A 1 122 ? -20.811 -3.323 4.140 1.00 45.78 122 THR A CA 1
ATOM 1018 C C . THR A 1 122 ? -20.863 -4.694 4.793 1.00 45.78 122 THR A C 1
ATOM 1020 O O . THR A 1 122 ? -19.982 -5.535 4.618 1.00 45.78 122 THR A O 1
ATOM 1023 N N . LYS A 1 123 ? -21.872 -4.888 5.647 1.00 38.88 123 LYS A N 1
ATOM 1024 C CA . LYS A 1 123 ? -22.252 -6.192 6.184 1.00 38.88 123 LYS A CA 1
ATOM 1025 C C . LYS A 1 123 ? -22.539 -7.098 4.987 1.00 38.88 123 LYS A C 1
ATOM 1027 O O . LYS A 1 123 ? -23.644 -7.033 4.479 1.00 38.88 123 LYS A O 1
ATOM 1032 N N . ASN A 1 124 ? -21.544 -7.827 4.491 1.00 37.75 124 ASN A N 1
ATOM 1033 C CA . ASN A 1 124 ? -21.676 -9.010 3.635 1.00 37.75 124 ASN A CA 1
ATOM 1034 C C . ASN A 1 124 ? -20.295 -9.649 3.434 1.00 37.75 124 ASN A C 1
ATOM 1036 O O . ASN A 1 124 ? -19.735 -9.702 2.343 1.00 37.75 124 ASN A O 1
ATOM 1040 N N . SER A 1 125 ? -19.717 -10.131 4.527 1.00 34.00 125 SER A N 1
ATOM 1041 C CA . SER A 1 125 ? -18.667 -11.149 4.475 1.00 34.00 125 SER A CA 1
ATOM 1042 C C . SER A 1 125 ? -18.898 -12.093 5.651 1.00 34.00 125 SER A C 1
ATOM 1044 O O . SER A 1 125 ? -18.233 -11.991 6.682 1.00 34.00 125 SER A O 1
ATOM 1046 N N . LEU A 1 126 ? -19.951 -12.903 5.508 1.00 34.16 126 LEU A N 1
ATOM 1047 C CA . LEU A 1 126 ? -20.044 -14.225 6.124 1.00 34.16 126 LEU A CA 1
ATOM 1048 C C . LEU A 1 126 ? -19.243 -15.194 5.254 1.00 34.16 126 LEU A C 1
ATOM 1050 O O . LEU A 1 126 ? -19.354 -15.060 4.013 1.00 34.16 126 LEU A O 1
#

Secondary structure (DSSP, 8-state):
-------SSHHHHHHTS-HHHHHHHHHHHHHHHHTTPEEEEETTEEEEE-TTS-EEEEE-TT-SS-EEEES-TTHHHH-GGGGGTS-TTHHHHTEEE---STT--HHHHHHHHHHHHHS---S---

Foldseek 3Di:
DDPLPFQPDPVSLLVPDDPQQSVLLVVVVVLLVVLPWDWDDDRQWIWTADPLRKIWIWGDPPDPFIKIAIPPQCLCVVPVVLVVLADPVCNPGNIHTSPGDVNNSSVSVNVSSVVSVPDRPDPDDD

pLDDT: mean 76.1, std 14.3, range [32.5, 93.56]

Sequence (126 aa):
MTTISHYSSINDLLSKLSPEHRFLVEKARTLLLKYGAKETLKSIHICYKFPNNMRFYLNSYKKKFPILSCNCYRIFDEYPMLQHLFDAQAKYITKIFLRNEDVFQQKAIEQLIKLTSESKPTKNSL

Radius of gyration: 14.63 Å; chains: 1; bounding box: 40×37×29 Å